Protein AF-A0A8A5YMF8-F1 (afdb_monomer)

Secondary structure (DSSP, 8-state):
-HHHHHHHHHHHHHHHHHHHHHHHHHHHHHHHHHHHHHHHHHHHHHTTSS-HHHHHHHHHHHHHHHHHTTS--HHHHHHHHHHHHHHTHHHHHHHHHHH-

Nearest PDB structures (foldseek):
  4r5j-assembly1_A  TM=8.422E-01  e=9.481E-07  Escherichia coli K-12
  3dpo-assembly2_A  TM=8.269E-01  e=7.895E-07  Escherichia coli K-12
  4b9q-assembly2_B  TM=9.382E-01  e=4.630E-06  Escherichia coli
  7ko2-assembly4_D  TM=9.067E-01  e=3.211E-06  Escherichia coli K-12
  4jnf-assembly1_A  TM=8.134E-01  e=1.367E-06  Escherichia coli K-12

Foldseek 3Di:
DVVVVVVVVVVVVVVVVVVVLQVLLVVLLVLLVVLLVVLVVLCVVQVVVDDPVLSVQLVVLSVLLVVVSVDSPSVSNNVSSVSNVVSCPVSVVSVVVVVD

Mean predicted aligned error: 5.66 Å

Structure (mmCIF, N/CA/C/O backbone):
data_AF-A0A8A5YMF8-F1
#
_entry.id   AF-A0A8A5YMF8-F1
#
loop_
_atom_site.group_PDB
_atom_site.id
_atom_site.type_symbol
_atom_site.label_atom_id
_atom_site.label_alt_id
_atom_site.label_comp_id
_atom_site.label_asym_id
_atom_site.label_entity_id
_atom_site.label_seq_id
_atom_site.pdbx_PDB_ins_code
_atom_site.Cartn_x
_atom_site.Cartn_y
_atom_site.Cartn_z
_atom_site.occupancy
_atom_site.B_iso_or_equiv
_atom_site.auth_seq_id
_atom_site.auth_comp_id
_atom_site.auth_asym_id
_atom_site.auth_atom_id
_atom_site.pdbx_PDB_model_num
ATOM 1 N N . SER A 1 1 ? 25.731 -2.908 -38.858 1.00 78.50 1 SER A N 1
ATOM 2 C CA . SER A 1 1 ? 24.736 -2.832 -39.949 1.00 78.50 1 SER A CA 1
ATOM 3 C C . SER A 1 1 ? 23.503 -2.082 -39.473 1.00 78.50 1 SER A C 1
ATOM 5 O O . SER A 1 1 ? 23.296 -2.030 -38.268 1.00 78.50 1 SER A O 1
ATOM 7 N N . GLU A 1 2 ? 22.671 -1.527 -40.361 1.00 82.81 2 GLU A N 1
ATOM 8 C CA . GLU A 1 2 ? 21.374 -0.926 -39.967 1.00 82.81 2 GLU A CA 1
ATOM 9 C C . GLU A 1 2 ? 20.503 -1.920 -39.179 1.00 82.81 2 GLU A C 1
ATOM 11 O O . GLU A 1 2 ? 19.922 -1.557 -38.165 1.00 82.81 2 GLU A O 1
ATOM 16 N N . ALA A 1 3 ? 20.552 -3.207 -39.538 1.00 86.56 3 ALA A N 1
ATOM 17 C CA . ALA A 1 3 ? 19.910 -4.289 -38.787 1.00 86.56 3 ALA A CA 1
ATOM 18 C C . ALA A 1 3 ? 20.418 -4.445 -37.335 1.00 86.56 3 ALA A C 1
ATOM 20 O O . ALA A 1 3 ? 19.652 -4.822 -36.452 1.00 86.56 3 ALA A O 1
ATOM 21 N N . ASP A 1 4 ? 21.694 -4.141 -37.065 1.00 82.50 4 ASP A N 1
ATOM 22 C CA . ASP A 1 4 ? 22.229 -4.157 -35.696 1.00 82.50 4 ASP A CA 1
ATOM 23 C C . ASP A 1 4 ? 21.730 -2.939 -34.910 1.00 82.50 4 ASP A C 1
ATOM 25 O O . ASP A 1 4 ? 21.437 -3.056 -33.725 1.00 82.50 4 ASP A O 1
ATOM 29 N N . ILE A 1 5 ? 21.580 -1.786 -35.576 1.00 82.56 5 ILE A N 1
ATOM 30 C CA . ILE A 1 5 ? 21.042 -0.557 -34.976 1.00 82.56 5 ILE A CA 1
ATOM 31 C C . ILE A 1 5 ? 19.564 -0.752 -34.616 1.00 82.56 5 ILE A C 1
ATOM 33 O O . ILE A 1 5 ? 19.180 -0.474 -33.484 1.00 82.56 5 ILE A O 1
ATOM 37 N N . GLU A 1 6 ? 18.746 -1.287 -35.525 1.00 88.25 6 GLU A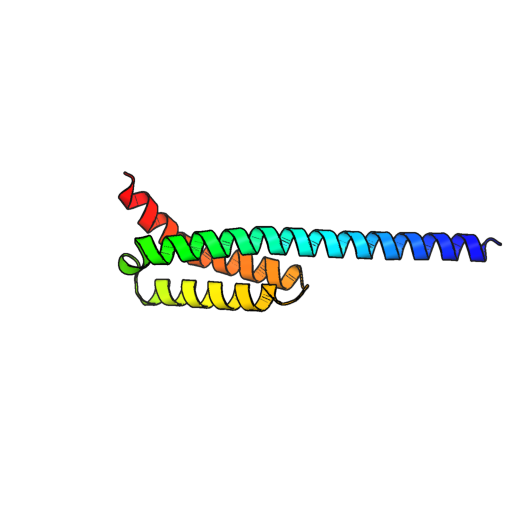 N 1
ATOM 38 C CA . GLU A 1 6 ? 17.331 -1.582 -35.253 1.00 88.25 6 GLU A CA 1
ATOM 39 C C . GLU A 1 6 ? 17.160 -2.587 -34.110 1.00 88.25 6 GLU A C 1
ATOM 41 O O . GLU A 1 6 ? 16.312 -2.403 -33.233 1.00 88.25 6 GLU A O 1
ATOM 46 N N . LYS A 1 7 ? 18.003 -3.627 -34.074 1.00 88.62 7 LYS A N 1
ATOM 47 C CA . LYS A 1 7 ? 18.014 -4.589 -32.970 1.00 88.62 7 LYS A CA 1
ATOM 48 C C . LYS A 1 7 ? 18.368 -3.913 -31.644 1.00 88.62 7 LYS A C 1
ATOM 50 O O . LYS A 1 7 ? 17.670 -4.125 -30.659 1.00 88.62 7 LYS A O 1
ATOM 55 N N . MET A 1 8 ? 19.395 -3.061 -31.627 1.00 83.94 8 MET A N 1
ATOM 56 C CA . MET A 1 8 ? 19.786 -2.313 -30.429 1.00 83.94 8 MET A CA 1
ATOM 57 C C . MET A 1 8 ? 18.681 -1.372 -29.932 1.00 83.94 8 MET A C 1
ATOM 59 O O . MET A 1 8 ? 18.481 -1.273 -28.724 1.00 83.94 8 MET A O 1
ATOM 63 N N . VAL A 1 9 ? 17.946 -0.708 -30.832 1.00 86.94 9 VAL A N 1
ATOM 64 C CA . VAL A 1 9 ? 16.811 0.159 -30.464 1.00 86.94 9 VAL A CA 1
ATOM 65 C C . VAL A 1 9 ? 15.689 -0.660 -29.830 1.00 86.94 9 VAL A C 1
ATOM 67 O O . VAL A 1 9 ? 15.233 -0.327 -28.739 1.00 86.94 9 VAL A O 1
ATOM 70 N N . LYS A 1 10 ? 15.294 -1.771 -30.456 1.00 88.56 10 LYS A N 1
ATOM 71 C CA . LYS A 1 10 ? 14.226 -2.635 -29.938 1.00 88.56 10 LYS A CA 1
ATOM 72 C C . LYS A 1 10 ? 14.583 -3.260 -28.588 1.00 88.56 10 LYS A C 1
ATOM 74 O O . LYS A 1 10 ? 13.736 -3.335 -27.699 1.00 88.56 10 LYS A O 1
ATOM 79 N N . ASP A 1 11 ? 15.834 -3.683 -28.423 1.00 84.88 11 ASP A N 1
ATOM 80 C CA . ASP A 1 11 ? 16.331 -4.218 -27.156 1.00 84.88 11 ASP A CA 1
ATOM 81 C C . ASP A 1 11 ? 16.325 -3.126 -26.068 1.00 84.88 11 ASP A C 1
ATOM 83 O O . ASP A 1 11 ? 15.938 -3.388 -24.928 1.00 84.88 11 ASP A O 1
ATOM 87 N N . ALA A 1 12 ? 16.686 -1.881 -26.400 1.00 87.00 12 ALA A N 1
ATOM 88 C CA . ALA A 1 12 ? 16.620 -0.757 -25.466 1.00 87.00 12 ALA A CA 1
ATOM 89 C C . ALA A 1 12 ? 15.176 -0.420 -25.048 1.00 87.00 12 ALA A C 1
ATOM 91 O O . ALA A 1 12 ? 14.916 -0.228 -23.861 1.00 87.00 12 ALA A O 1
ATOM 92 N N . GLU A 1 13 ? 14.230 -0.402 -25.990 1.00 87.12 13 GLU A N 1
ATOM 93 C CA . GLU A 1 13 ? 12.805 -0.167 -25.714 1.00 87.12 13 GLU A CA 1
ATOM 94 C C . GLU A 1 13 ? 12.199 -1.267 -24.832 1.00 87.12 13 GLU A C 1
ATOM 96 O O . GLU A 1 13 ? 11.498 -0.974 -23.862 1.00 87.12 13 GLU A O 1
ATOM 101 N N . ALA A 1 14 ? 12.508 -2.534 -25.121 1.00 87.44 14 ALA A N 1
ATOM 102 C CA . ALA A 1 14 ? 12.029 -3.664 -24.330 1.00 87.44 14 ALA A CA 1
ATOM 103 C C . ALA A 1 14 ? 12.558 -3.624 -22.886 1.00 87.44 14 ALA A C 1
ATOM 105 O O . ALA A 1 14 ? 11.804 -3.886 -21.946 1.00 87.44 14 ALA A O 1
ATOM 106 N N . ASN A 1 15 ? 13.830 -3.256 -22.701 1.00 87.06 15 ASN A N 1
ATOM 107 C CA . ASN A 1 15 ? 14.416 -3.085 -21.372 1.00 87.06 15 ASN A CA 1
ATOM 108 C C . ASN A 1 15 ? 13.793 -1.898 -20.623 1.00 87.06 15 ASN A C 1
ATOM 110 O O . ASN A 1 15 ? 13.449 -2.037 -19.452 1.00 87.06 15 ASN A O 1
ATOM 114 N N . ALA A 1 16 ? 13.571 -0.764 -21.296 1.00 90.69 16 ALA A N 1
ATOM 115 C CA . ALA A 1 16 ? 12.924 0.399 -20.690 1.00 90.69 16 ALA A CA 1
ATOM 116 C C . ALA A 1 16 ? 11.502 0.079 -20.191 1.00 90.69 16 ALA A C 1
ATOM 118 O O . ALA A 1 16 ? 11.121 0.482 -19.089 1.00 90.69 16 ALA A O 1
ATOM 119 N N . GLU A 1 17 ? 10.726 -0.682 -20.966 1.00 88.19 17 GLU A N 1
ATOM 120 C CA . GLU A 1 17 ? 9.383 -1.109 -20.567 1.00 88.19 17 GLU A CA 1
ATOM 121 C C . GLU A 1 17 ? 9.418 -2.127 -19.413 1.00 88.19 17 GLU A C 1
ATOM 123 O O . GLU A 1 17 ? 8.610 -2.045 -18.485 1.00 88.19 17 GLU A O 1
ATOM 128 N N . ALA A 1 18 ? 10.375 -3.061 -19.418 1.00 86.50 18 ALA A N 1
ATOM 129 C CA . ALA A 1 18 ? 10.561 -4.011 -18.322 1.00 86.50 18 ALA A CA 1
ATOM 130 C C . ALA A 1 18 ? 10.937 -3.308 -17.004 1.00 86.50 18 ALA A C 1
ATOM 132 O O . ALA A 1 18 ? 10.349 -3.598 -15.957 1.00 86.50 18 ALA A O 1
ATOM 133 N N . ASP A 1 19 ? 11.856 -2.342 -17.058 1.00 89.88 19 ASP A N 1
ATOM 134 C CA . ASP A 1 19 ? 12.273 -1.545 -15.903 1.00 89.88 19 ASP A CA 1
ATOM 135 C C . ASP A 1 19 ? 11.120 -0.703 -15.353 1.00 89.88 19 ASP A C 1
ATOM 137 O O . ASP A 1 19 ? 10.911 -0.634 -14.136 1.00 89.88 19 ASP A O 1
ATOM 141 N N . LYS A 1 20 ? 10.319 -0.106 -16.244 1.00 89.44 20 LYS A N 1
ATOM 142 C CA . LYS A 1 20 ? 9.118 0.643 -15.869 1.00 89.44 20 LYS A CA 1
ATOM 143 C C . LYS A 1 20 ? 8.116 -0.246 -15.134 1.00 89.44 20 LYS A C 1
ATOM 145 O O . LYS A 1 20 ? 7.697 0.110 -14.033 1.00 89.44 20 LYS A O 1
ATOM 150 N N . LYS A 1 21 ? 7.788 -1.423 -15.679 1.00 87.50 21 LYS A N 1
ATOM 151 C CA . LYS A 1 21 ? 6.871 -2.380 -15.033 1.00 87.50 21 LYS A CA 1
ATOM 152 C C . LYS A 1 21 ? 7.377 -2.825 -13.667 1.00 87.50 21 LYS A C 1
ATOM 154 O O . LYS A 1 21 ? 6.614 -2.849 -12.704 1.00 87.50 21 LYS A O 1
ATOM 159 N N . ARG A 1 22 ? 8.675 -3.116 -13.554 1.00 89.44 22 ARG A N 1
ATOM 160 C CA . ARG A 1 22 ? 9.295 -3.492 -12.278 1.00 89.44 22 ARG A CA 1
ATOM 161 C C . ARG A 1 22 ? 9.175 -2.371 -11.248 1.00 89.44 22 ARG A C 1
ATOM 163 O O . ARG A 1 22 ? 8.824 -2.630 -10.099 1.00 89.44 22 ARG A O 1
ATOM 170 N N . ARG A 1 23 ? 9.440 -1.126 -11.652 1.00 91.62 23 ARG A N 1
ATOM 171 C CA . ARG A 1 23 ? 9.301 0.044 -10.779 1.00 91.62 23 ARG A CA 1
ATOM 172 C C . ARG A 1 23 ? 7.857 0.232 -10.322 1.00 91.62 23 ARG A C 1
ATOM 174 O O . ARG A 1 23 ? 7.631 0.459 -9.139 1.00 91.62 23 ARG A O 1
ATOM 181 N N . GLU A 1 24 ? 6.894 0.106 -11.229 1.00 91.12 24 GLU A N 1
ATOM 182 C CA . GLU A 1 24 ? 5.472 0.221 -10.900 1.00 91.12 24 GLU A CA 1
ATOM 183 C C . GLU A 1 24 ? 5.005 -0.863 -9.926 1.00 91.12 24 GLU A C 1
ATOM 185 O O . GLU A 1 24 ? 4.273 -0.548 -8.989 1.00 91.12 24 GLU A O 1
ATOM 190 N N . ALA A 1 25 ? 5.457 -2.108 -10.100 1.00 90.56 25 ALA A N 1
ATOM 191 C CA . ALA A 1 25 ? 5.161 -3.194 -9.171 1.00 90.56 25 ALA A CA 1
ATOM 192 C C . ALA A 1 25 ? 5.738 -2.916 -7.777 1.00 90.56 25 ALA A C 1
ATOM 194 O O . ALA A 1 25 ? 5.030 -3.055 -6.785 1.00 90.56 25 ALA A O 1
ATOM 195 N N . VAL A 1 26 ? 6.991 -2.456 -7.687 1.00 94.25 26 VAL A N 1
ATOM 196 C CA . VAL A 1 26 ? 7.616 -2.098 -6.402 1.00 94.25 26 VAL A CA 1
ATOM 197 C C . VAL A 1 26 ? 6.870 -0.953 -5.716 1.00 94.25 26 VAL A C 1
ATOM 199 O O . VAL A 1 26 ? 6.595 -1.039 -4.523 1.00 94.25 26 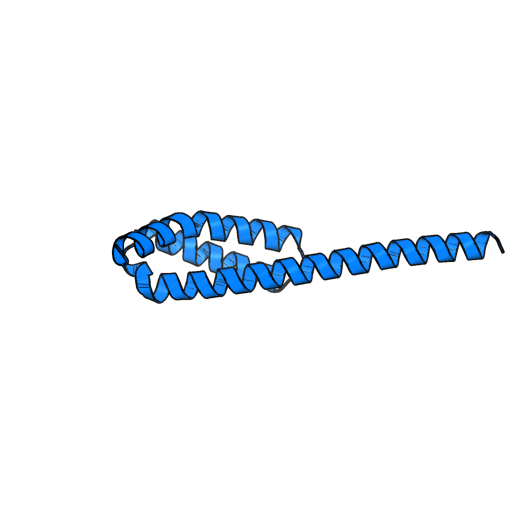VAL A O 1
ATOM 202 N N . THR A 1 27 ? 6.508 0.103 -6.450 1.00 93.06 27 THR A N 1
ATOM 203 C CA . THR A 1 27 ? 5.710 1.205 -5.891 1.00 93.06 27 THR A CA 1
ATOM 204 C C . THR A 1 27 ? 4.356 0.706 -5.393 1.00 93.06 27 THR A C 1
ATOM 206 O O . THR A 1 27 ? 4.006 0.971 -4.248 1.00 93.06 27 THR A O 1
ATOM 209 N N . ALA A 1 28 ? 3.639 -0.083 -6.200 1.00 95.25 28 ALA A N 1
ATOM 210 C CA . ALA A 1 28 ? 2.349 -0.642 -5.808 1.00 95.25 28 ALA A CA 1
ATOM 211 C C . ALA A 1 28 ? 2.450 -1.514 -4.546 1.00 95.25 28 ALA A C 1
ATOM 213 O O . ALA A 1 28 ? 1.592 -1.411 -3.673 1.00 95.25 28 ALA A O 1
ATOM 214 N N . LYS A 1 29 ? 3.508 -2.331 -4.425 1.00 96.50 29 LYS A N 1
ATOM 215 C CA . LYS A 1 29 ? 3.773 -3.158 -3.238 1.00 96.50 29 LYS A CA 1
ATOM 216 C C . LYS A 1 29 ? 4.010 -2.320 -1.989 1.00 96.50 29 LYS A C 1
ATOM 218 O O . LYS A 1 29 ? 3.393 -2.584 -0.967 1.00 96.50 29 LYS A O 1
ATOM 223 N N . ASN A 1 30 ? 4.853 -1.294 -2.081 1.00 95.44 30 ASN A N 1
ATOM 224 C CA . ASN A 1 30 ? 5.161 -0.435 -0.937 1.00 95.44 30 ASN A CA 1
ATOM 225 C C . ASN A 1 30 ? 3.917 0.307 -0.426 1.00 95.44 30 ASN A C 1
ATOM 227 O O . ASN A 1 30 ? 3.693 0.375 0.783 1.00 95.44 30 ASN A O 1
ATOM 231 N N . ASP A 1 31 ? 3.099 0.834 -1.340 1.00 94.25 31 ASP A N 1
ATOM 232 C CA . ASP A 1 31 ? 1.859 1.529 -0.985 1.00 94.25 31 ASP A CA 1
ATOM 233 C C . ASP A 1 31 ? 0.853 0.564 -0.333 1.00 94.25 31 ASP A C 1
ATOM 235 O O . ASP A 1 31 ? 0.231 0.883 0.684 1.00 94.25 31 ASP A O 1
ATOM 239 N N . ALA A 1 32 ? 0.727 -0.643 -0.892 1.00 97.06 32 ALA A N 1
ATOM 240 C CA . ALA A 1 32 ? -0.123 -1.704 -0.366 1.00 97.06 32 ALA A CA 1
ATOM 241 C C . ALA A 1 32 ? 0.313 -2.175 1.031 1.00 97.06 32 ALA A C 1
ATOM 243 O O . ALA A 1 32 ? -0.525 -2.240 1.928 1.00 97.06 32 ALA A O 1
ATOM 244 N N . ASP A 1 33 ? 1.603 -2.448 1.246 1.00 96.62 33 ASP A N 1
ATOM 245 C CA . ASP A 1 33 ? 2.142 -2.874 2.546 1.00 96.62 33 ASP A CA 1
ATOM 246 C C . ASP A 1 33 ? 1.872 -1.829 3.637 1.00 96.62 33 ASP A C 1
ATOM 248 O O . ASP A 1 33 ? 1.454 -2.167 4.750 1.00 96.62 33 ASP A O 1
ATOM 252 N N . GLY A 1 34 ? 2.053 -0.543 3.316 1.00 96.75 34 GLY A N 1
ATOM 253 C CA . GLY A 1 34 ? 1.747 0.552 4.236 1.00 96.75 34 GLY A CA 1
ATOM 254 C C . GLY A 1 34 ? 0.265 0.607 4.618 1.00 96.75 34 GLY A C 1
ATOM 255 O O . GLY A 1 34 ? -0.079 0.774 5.796 1.00 96.75 34 GLY A O 1
ATOM 256 N N . LEU A 1 35 ? -0.629 0.424 3.642 1.00 96.25 35 LEU A N 1
ATOM 257 C CA . LEU A 1 35 ? -2.070 0.407 3.885 1.00 96.25 35 LEU A CA 1
ATOM 258 C C . LEU A 1 35 ? -2.507 -0.818 4.700 1.00 96.25 35 LEU A C 1
ATOM 260 O O . LEU A 1 35 ? -3.306 -0.679 5.627 1.00 96.25 35 LEU A O 1
ATOM 264 N N . VAL A 1 36 ? -1.964 -1.999 4.398 1.00 97.62 36 VAL A N 1
ATOM 265 C CA . VAL A 1 36 ? -2.205 -3.226 5.171 1.00 97.62 36 VAL A CA 1
ATOM 266 C C . VAL A 1 36 ? -1.811 -3.003 6.624 1.00 97.62 36 VAL A C 1
ATOM 268 O O . VAL A 1 36 ? -2.636 -3.175 7.517 1.00 97.62 36 VAL A O 1
ATOM 271 N N . HIS A 1 37 ? -0.579 -2.553 6.865 1.00 96.88 37 HIS A N 1
ATOM 272 C CA . HIS A 1 37 ? -0.068 -2.381 8.219 1.00 96.88 37 HIS A CA 1
ATOM 273 C C . HIS A 1 37 ? -0.896 -1.377 9.035 1.00 96.88 37 HIS A C 1
ATOM 275 O O . HIS A 1 37 ? -1.265 -1.648 10.180 1.00 96.88 37 HIS A O 1
ATOM 281 N N . SER A 1 38 ? -1.215 -0.223 8.443 1.00 95.00 38 SER A N 1
ATOM 282 C CA . SER A 1 38 ? -2.032 0.799 9.108 1.00 95.00 38 SER A CA 1
ATOM 283 C C . SER A 1 38 ? -3.460 0.320 9.383 1.00 95.00 38 SER A C 1
ATOM 285 O O . SER A 1 38 ? -3.983 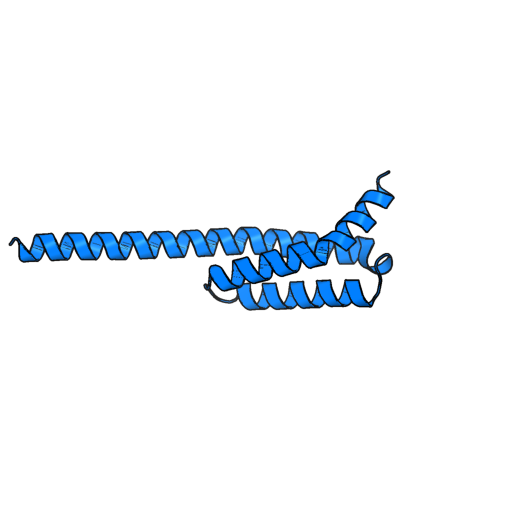0.577 10.469 1.00 95.00 38 SER A O 1
ATOM 287 N N . THR A 1 39 ? -4.064 -0.429 8.458 1.00 95.38 39 THR A N 1
ATOM 288 C CA . THR A 1 39 ? -5.415 -0.976 8.635 1.00 95.38 39 THR A CA 1
ATOM 289 C C . THR A 1 39 ? -5.454 -2.060 9.711 1.00 95.38 39 THR A C 1
ATOM 291 O O . THR A 1 39 ? -6.337 -2.036 10.563 1.00 95.38 39 THR A O 1
ATOM 294 N N . GLU A 1 40 ? -4.487 -2.982 9.734 1.00 95.44 40 GLU A N 1
ATOM 295 C CA . GLU A 1 40 ? -4.404 -4.021 10.770 1.00 95.44 40 GLU A CA 1
ATOM 296 C C . GLU A 1 40 ? -4.255 -3.417 12.166 1.00 95.44 40 GLU A C 1
ATOM 298 O O . GLU A 1 40 ? -4.920 -3.846 13.111 1.00 95.44 40 GLU A O 1
ATOM 303 N N . LYS A 1 41 ? -3.431 -2.371 12.289 1.00 94.50 41 LYS A N 1
ATOM 304 C CA . LYS A 1 41 ? -3.299 -1.622 13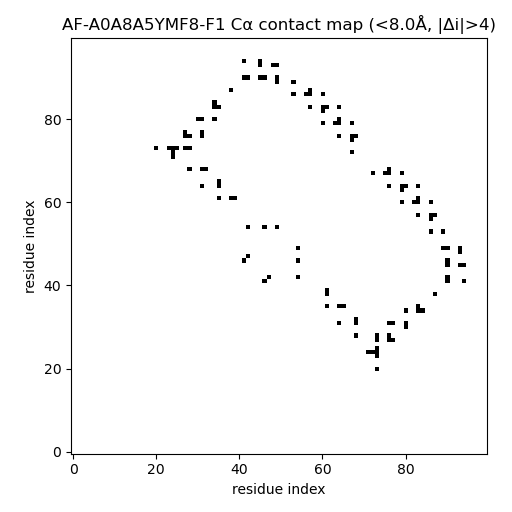.538 1.00 94.50 41 LYS A CA 1
ATOM 305 C C . LYS A 1 41 ? -4.628 -0.980 13.947 1.00 94.50 41 LYS A C 1
ATOM 307 O O . LYS A 1 41 ? -5.058 -1.141 15.087 1.00 94.50 41 LYS A O 1
ATOM 312 N N . ALA A 1 42 ? -5.295 -0.294 13.022 1.00 91.38 42 ALA A N 1
ATOM 313 C CA . ALA A 1 42 ? -6.578 0.347 13.289 1.00 91.38 42 ALA A CA 1
ATOM 314 C C . ALA A 1 42 ? -7.670 -0.668 13.677 1.00 91.38 42 ALA A C 1
ATOM 316 O O . ALA A 1 42 ? -8.459 -0.401 14.581 1.00 91.38 42 ALA A O 1
ATOM 317 N N . LEU A 1 43 ? -7.698 -1.853 13.059 1.00 93.06 43 LEU A N 1
ATOM 318 C CA . LEU A 1 43 ? -8.607 -2.939 13.433 1.00 93.06 43 LEU A CA 1
ATOM 319 C C . LEU A 1 43 ? -8.318 -3.475 14.838 1.00 93.06 43 LEU A C 1
ATOM 321 O O . LEU A 1 43 ? -9.252 -3.723 15.598 1.00 93.06 43 LEU A O 1
ATOM 325 N N . ALA A 1 44 ? -7.047 -3.618 15.214 1.00 92.31 44 ALA A N 1
ATOM 326 C CA . ALA A 1 44 ? -6.678 -4.051 16.558 1.00 92.31 44 ALA A CA 1
ATOM 327 C C . ALA A 1 44 ? -7.099 -3.032 17.635 1.00 92.31 44 ALA A C 1
ATOM 329 O O . ALA A 1 44 ? -7.555 -3.420 18.710 1.00 92.31 44 ALA A O 1
ATOM 330 N N . GLU A 1 45 ? -6.971 -1.735 17.344 1.00 91.00 45 GLU A N 1
ATOM 331 C CA . GLU A 1 45 ? -7.267 -0.650 18.289 1.00 91.00 45 GLU A CA 1
ATOM 332 C C . GLU A 1 45 ? -8.766 -0.286 18.336 1.00 91.00 45 GLU A C 1
ATOM 334 O O . GLU A 1 45 ? -9.309 0.005 19.406 1.00 91.00 45 GLU A O 1
ATOM 339 N N . HIS A 1 46 ? -9.455 -0.325 17.192 1.00 88.38 46 HIS A N 1
ATOM 340 C CA . HIS A 1 46 ? -10.805 0.230 17.023 1.00 88.38 46 HIS A CA 1
ATOM 341 C C . HIS A 1 46 ? -11.819 -0.743 16.403 1.00 88.38 46 HIS A C 1
ATOM 343 O O . HIS A 1 46 ? -13.004 -0.418 16.338 1.00 88.38 46 HIS A O 1
ATOM 349 N N . GLY A 1 47 ? -11.414 -1.950 15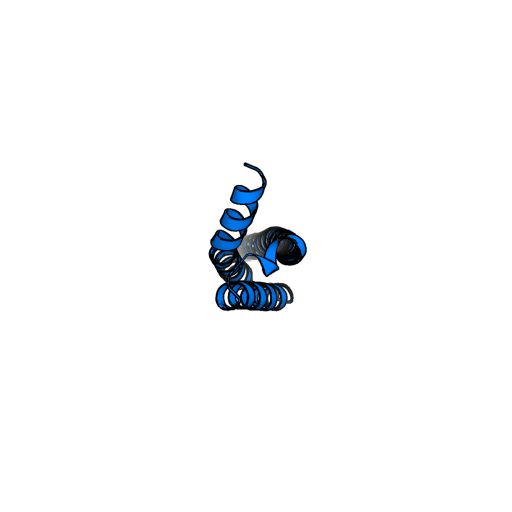.999 1.00 86.69 47 GLY A N 1
ATOM 350 C CA . GLY A 1 47 ? -12.275 -2.916 15.302 1.00 86.69 47 GLY A CA 1
ATOM 351 C C . GLY A 1 47 ? -13.492 -3.397 16.104 1.00 86.69 47 GLY A C 1
ATOM 352 O O . GLY A 1 47 ? -14.470 -3.873 15.534 1.00 86.69 47 GLY A O 1
ATOM 353 N N . SER A 1 48 ? -13.478 -3.243 17.430 1.00 88.94 48 SER A N 1
ATOM 354 C CA . SER A 1 48 ? -14.634 -3.522 18.294 1.00 88.94 48 SER A CA 1
ATOM 355 C C . SER A 1 48 ? -15.732 -2.453 18.230 1.00 88.94 48 SER A C 1
ATOM 357 O O . SER A 1 48 ? -16.835 -2.696 18.713 1.00 88.94 48 SER A O 1
ATOM 359 N N . LYS A 1 49 ? -15.445 -1.279 17.652 1.00 86.81 49 LYS A N 1
ATOM 360 C CA . LYS A 1 49 ? -16.373 -0.140 17.543 1.00 86.81 49 LYS A CA 1
ATOM 361 C C . LYS A 1 49 ? -17.109 -0.073 16.203 1.00 86.81 49 LYS A C 1
ATOM 363 O O . LYS A 1 49 ? -18.045 0.708 16.078 1.00 86.81 49 LYS A O 1
AT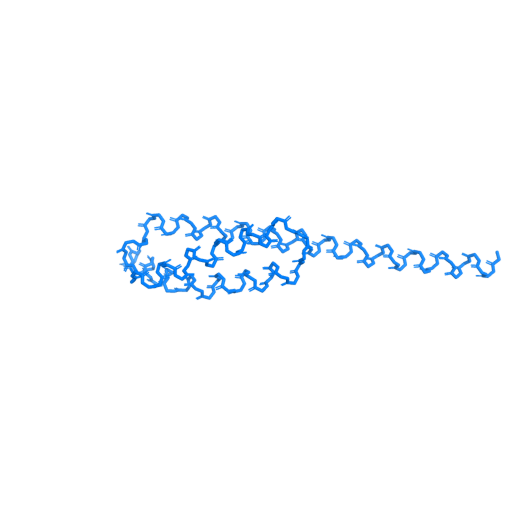OM 368 N N . VAL A 1 50 ? -16.672 -0.849 15.215 1.00 87.94 50 VAL A N 1
ATOM 369 C CA . VAL A 1 50 ? -17.321 -0.966 13.901 1.00 87.94 50 VAL A CA 1
ATOM 370 C C . VAL A 1 50 ? -18.236 -2.188 13.874 1.00 87.94 50 VAL A C 1
ATOM 372 O O . VAL A 1 50 ? -18.067 -3.121 14.669 1.00 87.94 50 VAL A O 1
ATOM 375 N N . ALA A 1 51 ? -19.219 -2.200 12.973 1.00 91.19 51 ALA A N 1
ATOM 376 C CA . ALA A 1 51 ? -20.129 -3.334 12.862 1.00 91.19 51 ALA A CA 1
ATOM 377 C C . ALA A 1 51 ? -19.361 -4.611 12.474 1.00 91.19 51 ALA A C 1
ATOM 379 O O . ALA A 1 51 ? -18.407 -4.562 11.701 1.00 91.19 51 ALA A O 1
ATOM 380 N N . GLU A 1 52 ? -19.786 -5.780 12.968 1.00 92.44 52 GLU A N 1
ATOM 381 C CA . GLU A 1 52 ? -19.102 -7.050 12.667 1.00 92.44 52 GLU A CA 1
ATOM 382 C C . GLU A 1 52 ? -19.001 -7.319 11.159 1.00 92.44 52 GLU A C 1
ATOM 384 O O . GLU A 1 52 ? -17.976 -7.807 10.687 1.00 92.44 52 GLU A O 1
ATOM 389 N N . THR A 1 53 ? -20.043 -6.979 10.401 1.00 92.06 53 THR A N 1
ATOM 390 C CA . THR A 1 53 ? -20.064 -7.122 8.941 1.00 92.06 53 THR A CA 1
ATOM 391 C C . THR A 1 53 ? -19.017 -6.248 8.259 1.00 92.06 53 THR A C 1
ATOM 393 O O . THR A 1 53 ? -18.371 -6.696 7.319 1.00 92.06 53 THR A O 1
ATOM 396 N N . GLU A 1 54 ? -18.818 -5.022 8.746 1.00 91.62 54 GLU A N 1
ATOM 397 C CA . GLU A 1 54 ? -17.803 -4.101 8.227 1.00 91.62 54 GLU A CA 1
ATOM 398 C C . GLU A 1 54 ? -16.403 -4.562 8.620 1.00 91.62 54 GLU A C 1
ATOM 400 O O . GLU A 1 54 ? -15.516 -4.615 7.775 1.00 91.62 54 GLU A O 1
ATOM 405 N N . ARG A 1 55 ? -16.218 -4.978 9.881 1.00 93.62 55 ARG A N 1
ATOM 406 C CA . ARG A 1 55 ? -14.949 -5.533 10.361 1.00 93.62 55 ARG A CA 1
ATOM 407 C C . ARG A 1 55 ? -14.502 -6.711 9.497 1.00 93.62 55 ARG A C 1
ATOM 409 O O . ARG A 1 55 ? -13.371 -6.710 9.024 1.00 93.62 55 ARG A O 1
ATOM 416 N N . ARG A 1 56 ? -15.400 -7.671 9.247 1.00 95.19 56 ARG A N 1
ATOM 417 C CA . ARG A 1 56 ? -15.124 -8.830 8.384 1.00 95.19 56 ARG A CA 1
ATOM 418 C C . ARG A 1 56 ? -14.776 -8.409 6.957 1.00 95.19 56 ARG A C 1
ATOM 420 O O . ARG A 1 56 ? -13.813 -8.917 6.407 1.00 95.19 56 ARG A O 1
ATOM 427 N N . ALA A 1 57 ? -15.497 -7.444 6.382 1.00 95.19 57 ALA A N 1
ATOM 428 C CA . ALA A 1 57 ? -15.191 -6.948 5.039 1.00 95.19 57 ALA A CA 1
ATOM 429 C C . ALA A 1 57 ? -13.781 -6.331 4.944 1.00 95.19 57 ALA A C 1
ATOM 431 O O . ALA A 1 57 ? -13.098 -6.511 3.936 1.00 95.19 57 ALA A O 1
ATOM 432 N N . ILE A 1 58 ? -13.326 -5.635 5.992 1.00 95.75 58 ILE A N 1
ATOM 433 C CA . ILE A 1 58 ? -11.963 -5.092 6.060 1.00 95.75 58 ILE A CA 1
ATOM 434 C C . ILE A 1 58 ? -10.941 -6.225 6.228 1.00 95.75 58 ILE A C 1
ATOM 436 O O . ILE A 1 58 ? -9.939 -6.239 5.519 1.00 95.75 58 ILE A O 1
ATOM 440 N N . GLU A 1 59 ? -11.188 -7.186 7.124 1.00 96.12 59 GLU A N 1
ATOM 441 C CA . GLU A 1 59 ? -10.324 -8.362 7.329 1.00 96.12 59 GLU A CA 1
ATOM 442 C C . GLU A 1 59 ? -10.145 -9.171 6.030 1.00 96.12 59 GLU A C 1
ATOM 444 O O . GLU A 1 59 ? -9.017 -9.515 5.661 1.00 96.12 59 GLU A O 1
ATOM 449 N N . ASP A 1 60 ? -11.233 -9.398 5.293 1.00 97.50 60 ASP A N 1
ATOM 450 C CA . ASP A 1 60 ? -11.220 -10.078 3.997 1.00 97.50 60 ASP A CA 1
ATOM 451 C C . ASP A 1 60 ? -10.417 -9.275 2.958 1.00 97.50 60 ASP A C 1
ATOM 453 O O . ASP A 1 60 ? -9.556 -9.830 2.274 1.00 97.50 60 ASP A O 1
ATOM 457 N N . ALA A 1 61 ? -10.615 -7.952 2.881 1.00 97.56 61 ALA A N 1
ATOM 458 C CA . ALA A 1 61 ? -9.864 -7.087 1.968 1.00 97.56 61 ALA A CA 1
ATOM 459 C C . ALA A 1 61 ? -8.359 -7.026 2.298 1.00 97.56 61 ALA A C 1
ATOM 461 O O . ALA A 1 61 ? -7.530 -6.978 1.385 1.00 97.56 61 ALA A O 1
ATOM 462 N N . VAL A 1 62 ? -7.989 -7.062 3.585 1.00 98.00 62 VAL A N 1
ATOM 463 C CA . VAL A 1 62 ? -6.590 -7.180 4.030 1.00 98.00 62 VAL A CA 1
ATOM 464 C C . VAL A 1 62 ? -5.998 -8.508 3.567 1.00 98.00 62 VAL A C 1
ATOM 466 O O . VAL A 1 62 ? -4.893 -8.525 3.022 1.00 98.00 62 VAL A O 1
ATOM 469 N N . SER A 1 63 ? -6.720 -9.614 3.765 1.00 98.06 63 SER A N 1
ATOM 470 C CA . SER A 1 63 ? -6.278 -10.951 3.355 1.00 98.06 63 SER A CA 1
ATOM 471 C C . SER A 1 63 ? -6.056 -11.030 1.842 1.00 98.06 63 SER A C 1
ATOM 473 O O . SER A 1 63 ? -4.995 -11.454 1.382 1.00 98.06 63 SER A O 1
ATOM 475 N N . ASP A 1 64 ? -7.013 -10.524 1.065 1.00 97.62 64 ASP A N 1
ATOM 476 C CA . ASP A 1 64 ? -6.942 -10.474 -0.394 1.00 97.62 64 ASP A CA 1
ATOM 477 C C . ASP A 1 64 ? -5.752 -9.651 -0.901 1.00 97.62 64 ASP A C 1
ATOM 479 O O . ASP A 1 64 ? -5.073 -10.049 -1.852 1.00 97.62 64 ASP A O 1
ATOM 483 N N . LEU A 1 65 ? -5.483 -8.497 -0.280 1.00 97.81 65 LEU A N 1
ATOM 484 C CA . LEU A 1 65 ? -4.337 -7.667 -0.643 1.00 97.81 65 LEU A CA 1
ATOM 485 C C . LEU A 1 65 ? -3.014 -8.350 -0.278 1.00 97.81 65 LEU A C 1
ATOM 487 O O . LEU A 1 65 ? -2.085 -8.342 -1.084 1.00 97.81 65 LEU A O 1
ATOM 491 N N . LYS A 1 66 ? -2.934 -9.004 0.888 1.00 97.69 66 LYS A N 1
ATOM 492 C CA . LYS A 1 66 ? -1.769 -9.813 1.281 1.00 97.69 66 LYS A CA 1
ATOM 493 C C . LYS A 1 66 ? -1.502 -10.959 0.311 1.00 97.69 66 LYS A C 1
ATOM 495 O O . LYS A 1 66 ? -0.342 -11.262 0.046 1.00 97.69 66 LYS A O 1
ATOM 500 N N . GLU A 1 67 ? -2.543 -11.590 -0.226 1.00 97.31 67 GLU A N 1
ATOM 501 C CA . GLU A 1 67 ? -2.379 -12.623 -1.249 1.00 97.31 67 GLU A CA 1
ATOM 502 C C . GLU A 1 67 ? -1.850 -12.027 -2.559 1.00 97.31 67 GLU A C 1
ATOM 504 O O . GLU A 1 67 ? -0.877 -12.537 -3.112 1.00 97.31 67 GLU A O 1
ATOM 509 N N . ALA A 1 68 ? -2.408 -10.899 -3.016 1.00 95.94 68 ALA A N 1
ATOM 510 C CA . ALA A 1 68 ? -1.933 -10.208 -4.217 1.00 95.94 68 ALA A CA 1
ATOM 511 C C . ALA A 1 68 ? -0.462 -9.762 -4.102 1.00 95.94 68 ALA A C 1
ATOM 513 O O . ALA A 1 68 ? 0.298 -9.861 -5.066 1.00 95.94 68 ALA A O 1
ATOM 514 N N . LEU A 1 69 ? -0.037 -9.339 -2.908 1.00 95.69 69 LEU A N 1
ATOM 515 C CA . LEU A 1 69 ? 1.337 -8.934 -2.596 1.00 95.69 69 LEU A CA 1
ATOM 516 C C . LEU A 1 69 ? 2.375 -10.062 -2.739 1.00 95.69 69 LEU A C 1
ATOM 518 O O . LEU A 1 69 ? 3.564 -9.774 -2.907 1.00 95.69 69 LEU A O 1
ATOM 522 N N . LYS A 1 70 ? 1.955 -11.337 -2.725 1.00 94.31 70 LYS A N 1
ATOM 523 C CA . LYS A 1 70 ? 2.844 -12.482 -3.002 1.00 94.31 70 LYS A CA 1
ATOM 524 C C . LYS A 1 70 ? 3.245 -12.574 -4.478 1.00 94.31 70 LYS A C 1
ATOM 526 O O . LYS A 1 70 ? 4.246 -13.217 -4.787 1.00 94.31 70 LYS A O 1
ATOM 531 N N . GLY A 1 71 ? 2.474 -11.958 -5.376 1.00 90.94 71 GLY A N 1
ATOM 532 C CA . GLY A 1 71 ? 2.762 -11.867 -6.808 1.00 90.94 71 GLY A CA 1
ATOM 533 C C . GLY A 1 71 ? 3.471 -10.566 -7.196 1.00 90.94 71 GLY A C 1
ATOM 534 O O . GLY A 1 71 ? 3.828 -9.763 -6.342 1.00 90.94 71 GLY A O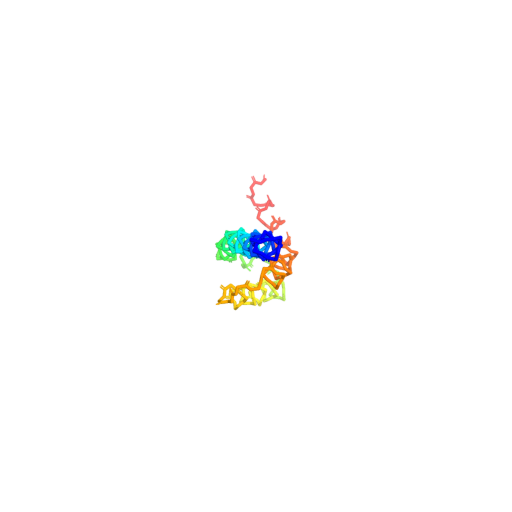 1
ATOM 535 N N . ASP A 1 72 ? 3.670 -10.348 -8.499 1.00 87.25 72 ASP A N 1
ATOM 536 C CA . ASP A 1 72 ? 4.273 -9.127 -9.076 1.00 87.25 72 ASP A CA 1
ATOM 537 C C . ASP A 1 72 ? 3.307 -8.363 -10.006 1.00 87.25 72 ASP A C 1
ATOM 539 O O . ASP A 1 72 ? 3.714 -7.467 -10.747 1.00 87.25 72 ASP A O 1
ATOM 543 N N . ASP A 1 73 ? 2.018 -8.707 -9.976 1.00 92.44 73 ASP A N 1
ATOM 544 C CA . ASP A 1 73 ? 0.993 -8.046 -10.782 1.00 92.44 73 ASP A CA 1
ATOM 545 C C . ASP A 1 73 ? 0.614 -6.688 -10.167 1.00 92.44 73 ASP A C 1
ATOM 547 O O . ASP A 1 73 ? -0.184 -6.589 -9.232 1.00 92.44 73 ASP A O 1
ATOM 551 N N . ALA A 1 74 ? 1.213 -5.624 -10.704 1.00 93.25 74 ALA A N 1
ATOM 552 C CA . ALA A 1 74 ? 0.987 -4.258 -10.248 1.00 93.25 74 ALA A CA 1
ATOM 553 C C . ALA A 1 74 ? -0.478 -3.808 -10.392 1.00 93.25 74 ALA A C 1
ATOM 555 O O . ALA A 1 74 ? -0.934 -2.989 -9.593 1.00 93.25 74 ALA A O 1
ATOM 556 N N . GLU A 1 75 ? -1.215 -4.304 -11.390 1.00 93.94 75 GLU A N 1
ATOM 557 C CA . GLU A 1 75 ? -2.623 -3.946 -11.586 1.00 93.94 75 GLU A CA 1
ATOM 558 C C . GLU A 1 75 ? -3.498 -4.625 -10.534 1.00 93.94 75 GLU A C 1
ATOM 560 O O . GLU A 1 75 ? -4.311 -3.956 -9.889 1.00 93.94 75 GLU A O 1
ATOM 565 N N . ALA A 1 76 ? -3.271 -5.919 -10.288 1.00 95.50 76 ALA A N 1
ATOM 566 C CA . ALA A 1 76 ? -3.968 -6.657 -9.240 1.00 95.50 76 ALA A CA 1
ATOM 567 C C . ALA A 1 76 ? -3.715 -6.049 -7.852 1.00 95.50 76 ALA A C 1
ATOM 569 O O . ALA A 1 76 ? -4.663 -5.835 -7.092 1.00 95.50 76 ALA A O 1
ATOM 570 N N . ILE A 1 77 ? -2.458 -5.705 -7.542 1.00 97.25 77 ILE A N 1
ATOM 571 C CA . ILE A 1 77 ? -2.098 -5.053 -6.276 1.00 97.25 77 ILE A CA 1
ATOM 572 C C . ILE A 1 77 ? -2.828 -3.714 -6.150 1.00 97.25 77 ILE A C 1
ATOM 574 O O . ILE A 1 77 ? -3.509 -3.494 -5.155 1.00 97.25 77 ILE A O 1
ATOM 578 N N . LYS A 1 78 ? -2.781 -2.845 -7.171 1.00 96.38 78 LYS A N 1
ATOM 579 C CA . LYS A 1 78 ? -3.480 -1.545 -7.147 1.00 96.38 78 LYS A CA 1
ATOM 580 C C . LYS A 1 78 ? -4.989 -1.696 -6.934 1.00 96.38 78 LYS A C 1
ATOM 582 O O . LYS A 1 78 ? -5.560 -0.969 -6.121 1.00 96.38 78 LYS A O 1
ATOM 587 N N . ALA A 1 79 ? -5.632 -2.638 -7.623 1.00 97.25 79 ALA A N 1
ATOM 588 C CA . ALA A 1 79 ? -7.069 -2.879 -7.488 1.00 97.25 79 ALA A CA 1
ATOM 589 C C . ALA A 1 79 ? -7.447 -3.344 -6.069 1.00 97.25 79 ALA A C 1
ATOM 591 O O . ALA A 1 79 ? -8.425 -2.866 -5.482 1.00 97.25 79 ALA A O 1
ATOM 592 N N . LYS A 1 80 ? -6.650 -4.241 -5.477 1.00 97.88 80 LYS A N 1
ATOM 593 C CA . LYS A 1 80 ? -6.856 -4.700 -4.097 1.00 97.88 80 LYS A CA 1
ATOM 594 C C . LYS A 1 80 ? -6.532 -3.610 -3.069 1.00 97.88 80 LYS A C 1
ATOM 596 O O . LYS A 1 80 ? -7.274 -3.477 -2.100 1.00 97.88 80 LYS A O 1
ATOM 601 N N . THR A 1 81 ? -5.534 -2.761 -3.316 1.00 97.62 81 THR A N 1
ATOM 602 C CA . THR A 1 81 ? -5.251 -1.570 -2.496 1.00 97.62 81 THR A CA 1
ATOM 603 C C . THR A 1 81 ? -6.440 -0.617 -2.468 1.00 97.62 81 THR A C 1
ATOM 605 O O . THR A 1 81 ? -6.840 -0.170 -1.397 1.00 97.62 81 THR A O 1
ATOM 608 N N . GLN A 1 82 ? -7.058 -0.340 -3.620 1.00 96.88 82 GLN A N 1
ATOM 609 C CA . GLN A 1 82 ? -8.267 0.490 -3.689 1.00 96.88 82 GLN A CA 1
ATOM 610 C C . GLN A 1 82 ? -9.448 -0.148 -2.952 1.00 96.88 82 GLN A C 1
ATOM 612 O O . GLN A 1 82 ? -10.179 0.545 -2.248 1.00 96.88 82 GLN A O 1
ATOM 617 N N . THR A 1 83 ? -9.609 -1.468 -3.077 1.00 96.88 83 THR A N 1
ATOM 618 C CA . THR A 1 83 ? -10.656 -2.218 -2.369 1.00 96.88 83 THR A CA 1
ATOM 619 C C . THR A 1 83 ? -10.488 -2.098 -0.854 1.00 96.88 83 THR A C 1
ATOM 621 O O . THR A 1 83 ? -11.445 -1.765 -0.158 1.00 96.88 83 THR A O 1
ATOM 624 N N . LEU A 1 84 ? -9.265 -2.297 -0.348 1.00 97.25 84 LEU A N 1
ATOM 625 C CA . LEU A 1 84 ? -8.959 -2.128 1.070 1.00 97.25 84 LEU A CA 1
ATOM 626 C C . LEU A 1 84 ? -9.186 -0.683 1.524 1.00 97.25 84 LEU A C 1
ATOM 628 O O . LEU A 1 84 ? -9.840 -0.461 2.536 1.00 97.25 84 LEU A O 1
ATOM 632 N N . ALA A 1 85 ? -8.712 0.304 0.760 1.00 95.50 85 ALA A N 1
ATOM 633 C CA . ALA A 1 85 ? -8.897 1.715 1.094 1.00 95.50 85 ALA A CA 1
ATOM 634 C C . ALA A 1 85 ? -10.384 2.080 1.226 1.00 95.50 85 ALA A C 1
ATOM 636 O O . ALA A 1 85 ? -10.765 2.777 2.165 1.00 95.50 85 ALA A O 1
ATOM 637 N N . GLN A 1 86 ? -11.226 1.568 0.324 1.00 94.56 86 GLN A N 1
ATOM 638 C CA . GLN A 1 86 ? -12.668 1.793 0.351 1.00 94.56 86 GLN A CA 1
ATOM 639 C C . GLN A 1 86 ? -13.346 1.108 1.546 1.00 94.56 86 GLN A C 1
ATOM 641 O O . GLN A 1 86 ? -14.211 1.716 2.177 1.00 94.56 86 GLN A O 1
ATOM 646 N N . ALA A 1 87 ? -12.953 -0.126 1.876 1.00 92.62 87 ALA A N 1
ATOM 647 C CA . ALA A 1 87 ? -13.471 -0.841 3.044 1.00 92.62 87 ALA A CA 1
ATOM 648 C C . ALA A 1 87 ? -13.052 -0.164 4.363 1.00 92.62 87 ALA A C 1
ATOM 650 O O . ALA A 1 87 ? -13.836 -0.097 5.309 1.00 92.62 87 ALA A O 1
ATOM 651 N N . SER A 1 88 ? -11.840 0.396 4.412 1.00 91.56 88 SER A N 1
ATOM 652 C CA . SER A 1 88 ? -11.282 1.064 5.591 1.00 91.56 88 SER A CA 1
ATOM 653 C C . SER A 1 88 ? -11.846 2.468 5.856 1.00 91.56 88 SER A C 1
ATOM 655 O O . SER A 1 88 ? -11.554 3.029 6.912 1.00 91.56 88 SER A O 1
ATOM 657 N N . MET A 1 89 ? -12.663 3.052 4.965 1.00 88.81 89 MET A N 1
ATOM 658 C CA . MET A 1 89 ? -13.239 4.393 5.187 1.00 88.81 89 MET A CA 1
ATOM 659 C C . MET A 1 89 ? -14.076 4.454 6.475 1.00 88.81 89 MET A C 1
ATOM 661 O O . MET A 1 89 ? -13.866 5.348 7.294 1.00 88.81 89 MET A O 1
ATOM 665 N N . ASN A 1 90 ? -14.936 3.457 6.711 1.00 78.75 90 ASN A N 1
ATOM 666 C CA . ASN A 1 90 ? -15.797 3.401 7.901 1.00 78.75 90 ASN A CA 1
ATOM 667 C C . ASN A 1 90 ? -14.975 3.240 9.194 1.00 78.75 90 ASN A C 1
ATOM 669 O O . ASN A 1 90 ? -15.328 3.779 10.244 1.00 78.75 90 ASN A O 1
ATOM 673 N N . LEU A 1 91 ? -13.835 2.543 9.118 1.00 84.25 91 LEU A N 1
ATOM 674 C CA . LEU A 1 91 ? -12.893 2.433 10.233 1.00 84.25 91 LEU A CA 1
ATOM 675 C C . LEU A 1 91 ? -12.240 3.788 10.544 1.00 84.25 91 LEU A C 1
ATOM 677 O O . LEU A 1 91 ? -12.117 4.151 11.712 1.00 84.25 91 LEU A O 1
ATOM 681 N N . GLY A 1 92 ? -11.888 4.564 9.514 1.00 82.50 92 GLY A N 1
ATOM 682 C CA . GLY A 1 92 ? -11.366 5.925 9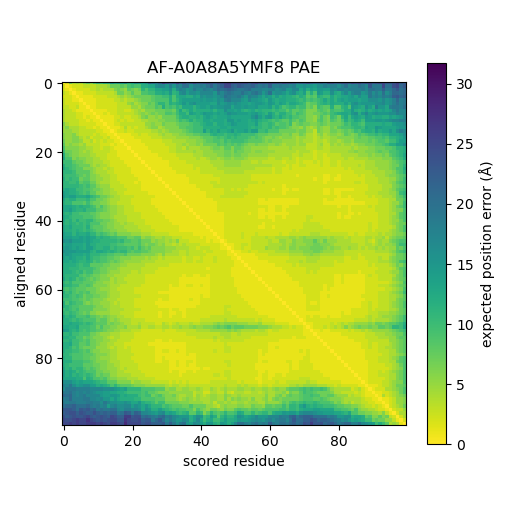.667 1.00 82.50 92 GLY A CA 1
ATOM 683 C C . GLY A 1 92 ? -12.351 6.878 10.356 1.00 82.50 92 GLY A C 1
ATOM 684 O O . GLY A 1 92 ? -11.951 7.650 11.229 1.00 82.50 92 GLY A O 1
ATOM 685 N N . GLU A 1 93 ? -13.644 6.786 10.039 1.00 81.56 93 GLU A N 1
ATOM 686 C CA . GLU A 1 93 ? -14.694 7.570 10.712 1.00 81.56 93 GLU A CA 1
ATOM 687 C C . GLU A 1 93 ? -14.838 7.196 12.199 1.00 81.56 93 GLU A C 1
ATOM 689 O O . GLU A 1 93 ? -14.941 8.073 13.069 1.00 81.56 93 GLU A O 1
ATOM 694 N N . ALA A 1 94 ? -14.766 5.899 12.518 1.00 77.06 94 ALA A N 1
ATOM 695 C CA . ALA A 1 94 ? -14.797 5.412 13.897 1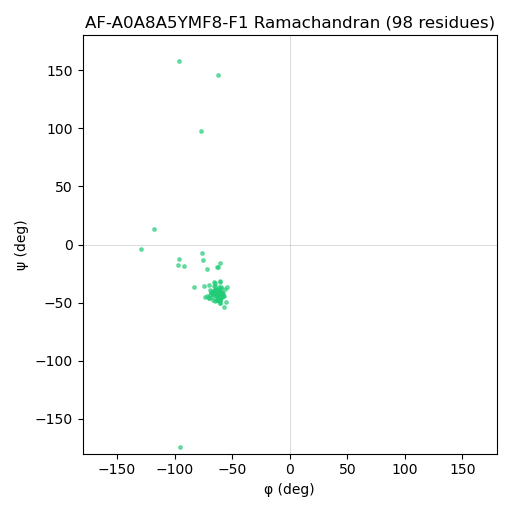.00 77.06 94 ALA A CA 1
ATOM 696 C C . ALA A 1 94 ? -13.568 5.864 14.713 1.00 77.06 94 ALA A C 1
ATOM 698 O O . ALA A 1 94 ? -13.686 6.122 15.914 1.00 77.06 94 ALA A O 1
ATOM 699 N N . MET A 1 95 ? -12.401 5.997 14.072 1.00 76.19 95 MET A N 1
ATOM 700 C CA . MET A 1 95 ? -11.181 6.538 14.685 1.00 76.19 95 MET A CA 1
ATOM 701 C C . MET A 1 95 ? -11.287 8.042 14.968 1.00 76.19 95 MET A C 1
ATOM 703 O O . MET A 1 95 ? -10.930 8.491 16.058 1.00 76.19 95 MET A O 1
ATOM 707 N N . TYR A 1 96 ? -11.786 8.825 14.004 1.00 75.19 96 TYR A N 1
ATOM 708 C CA . TYR A 1 96 ? -11.856 10.288 14.109 1.00 75.19 96 TYR A CA 1
ATOM 709 C C . TYR A 1 96 ? -12.801 10.744 15.227 1.00 75.19 96 TYR A C 1
ATOM 711 O O . TYR A 1 96 ? -12.471 11.643 15.998 1.00 75.19 96 TYR A O 1
ATOM 719 N N . THR A 1 97 ? -13.930 10.048 15.388 1.00 63.75 97 THR A N 1
ATOM 720 C CA . THR A 1 97 ? -14.909 10.299 16.462 1.00 63.75 97 THR A CA 1
ATOM 721 C C . THR A 1 97 ? -14.322 10.121 17.874 1.00 63.75 97 THR A C 1
ATOM 723 O O . THR A 1 97 ? -14.921 10.564 18.845 1.00 63.75 97 THR A O 1
ATOM 726 N N . GLN A 1 98 ? -13.157 9.479 18.020 1.00 56.97 98 GLN A N 1
ATOM 727 C CA . GLN A 1 98 ? -12.506 9.260 19.315 1.00 56.97 98 GLN A CA 1
ATOM 728 C C . GLN A 1 98 ? -11.411 10.291 19.647 1.00 56.97 98 GLN A C 1
ATOM 730 O O . GLN A 1 98 ? -10.995 10.376 20.802 1.00 56.97 98 GLN A O 1
ATOM 735 N N . GLN A 1 99 ? -10.905 11.024 18.648 1.00 58.16 99 GLN A N 1
ATOM 736 C CA . GLN A 1 99 ? -9.899 12.079 18.842 1.00 58.16 99 GLN A CA 1
ATOM 737 C C . GLN A 1 99 ? -10.517 13.470 19.052 1.00 58.16 99 GLN A C 1
ATOM 739 O O . GLN A 1 99 ? -9.819 14.357 19.546 1.00 58.16 99 GLN A O 1
ATOM 744 N N . ALA A 1 100 ? -11.787 13.650 18.675 1.00 50.78 100 ALA A N 1
ATOM 745 C CA . ALA A 1 100 ? -12.588 14.844 18.949 1.00 50.78 100 ALA A CA 1
ATOM 746 C C . ALA A 1 100 ? -13.290 14.744 20.312 1.00 50.78 100 ALA A C 1
ATOM 748 O O . ALA A 1 100 ? -13.374 15.790 20.995 1.00 50.78 100 ALA A O 1
#

Sequence (100 aa):
SEADIEKMVKDAEANAEADKKRREAVTAKNDADGLVHSTEKALAEHGSKVAETERRAIEDAVSDLKEALKGDDAEAIKAKTQTLAQASMNLGEAMYTQQA

pLDDT: mean 90.04, std 8.65, range [50.78, 98.06]

Radius of gyration: 19.89 Å; Cα contacts (8 Å, |Δi|>4): 66; chains: 1; bounding box: 45×28×59 Å

Solvent-accessible surface area (backbone atoms only — not comparable to full-atom values): 5383 Å² total; per-residue (Å²): 104,72,71,54,51,55,50,53,50,53,54,50,53,54,49,52,53,50,52,49,53,53,51,48,23,52,52,33,45,55,56,38,52,53,51,45,54,55,48,55,50,46,42,75,76,46,38,88,80,47,57,70,72,56,43,50,52,34,55,51,31,45,51,53,33,57,56,38,61,77,55,77,53,36,64,60,31,46,54,31,40,53,51,31,55,62,48,42,47,65,55,51,54,62,53,51,70,70,79,109